Protein AF-A0A7S4E6X0-F1 (afdb_monomer_lite)

pLDDT: mean 88.98, std 7.51, range [59.97, 97.75]

Secondary structure (DSSP, 8-state):
---HHHHHHHHH-GGGHHHHSTTEEEEEE---SSTTEEEEEEEETTT--EEEEEEEEEETTEEEEEE-TTS--SSEEEEEEEEEEEEPTTSSEEEEEEEEEEEPP-

Foldseek 3Di:
DAALVRVLVLVVPQQCCCVVPPFWVGKDWDDDPDPFKTWIWTQGDPPRAIFIWIWGDPDDRKIKIWGDPVDDDQFWPTKIKMWGWAADDVGDIDIDIDMDTHTDDD

Organism: NCBI:txid35677

InterPro domains:
  IPR005031 Coenzyme Q-binding protein COQ10, START domain [PF03364] (4-102)
  IPR023393 START-like domain superfamily [G3DSA:3.30.530.20] (1-105)

Radius of gyration: 14.38 Å; chains: 1; bounding box: 34×25×40 Å

Structure (mmCIF, N/CA/C/O backbone):
data_AF-A0A7S4E6X0-F1
#
_entry.id   AF-A0A7S4E6X0-F1
#
loop_
_atom_site.group_PDB
_atom_site.id
_atom_site.type_symbol
_atom_site.label_atom_id
_atom_site.label_alt_id
_atom_site.label_comp_id
_atom_site.label_asym_id
_atom_site.label_entity_id
_atom_site.label_seq_id
_atom_site.pdbx_PDB_ins_code
_atom_site.Cartn_x
_atom_site.Cartn_y
_atom_site.Cartn_z
_atom_site.occupancy
_atom_site.B_iso_or_equiv
_atom_site.auth_seq_id
_atom_site.auth_comp_id
_atom_site.auth_asym_id
_atom_site.auth_atom_id
_atom_site.pdbx_PDB_model_num
ATOM 1 N N . ALA A 1 1 ? 5.700 1.358 -22.219 1.00 78.94 1 ALA A N 1
ATOM 2 C CA . ALA A 1 1 ? 5.621 0.607 -20.949 1.00 78.94 1 ALA A CA 1
ATOM 3 C C . ALA A 1 1 ? 6.207 1.488 -19.855 1.00 78.94 1 ALA A C 1
ATOM 5 O O . ALA A 1 1 ? 7.151 2.203 -20.155 1.00 78.94 1 ALA A O 1
ATOM 6 N N . MET A 1 2 ? 5.627 1.498 -18.654 1.00 89.44 2 MET A N 1
ATOM 7 C CA . MET A 1 2 ? 6.136 2.298 -17.528 1.00 89.44 2 MET A CA 1
ATOM 8 C C . MET A 1 2 ? 7.436 1.687 -16.986 1.00 89.44 2 MET A C 1
ATOM 10 O O . MET A 1 2 ? 7.543 0.458 -16.949 1.00 89.44 2 MET A O 1
ATOM 14 N N . ALA A 1 3 ? 8.410 2.517 -16.602 1.00 94.94 3 ALA A N 1
ATOM 15 C CA . ALA A 1 3 ? 9.639 2.049 -15.966 1.00 94.94 3 ALA A CA 1
ATOM 16 C C . ALA A 1 3 ? 9.371 1.599 -14.520 1.00 94.94 3 ALA A C 1
ATOM 18 O O . ALA A 1 3 ? 8.421 2.051 -13.880 1.00 94.94 3 ALA A O 1
ATOM 19 N N . ALA 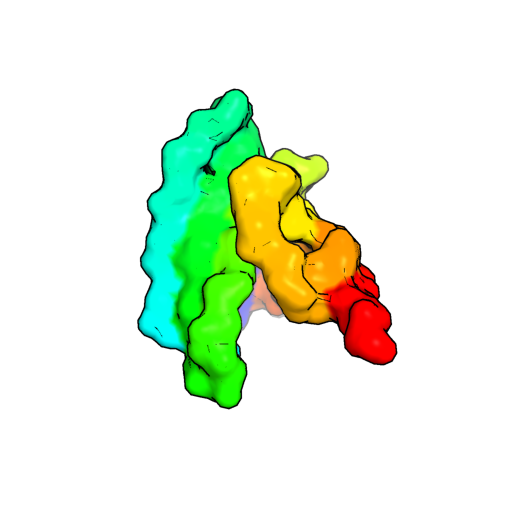A 1 4 ? 10.205 0.701 -13.992 1.00 95.81 4 ALA A N 1
ATOM 20 C CA . ALA A 1 4 ? 10.020 0.182 -12.638 1.00 95.81 4 ALA A CA 1
ATOM 21 C C . ALA A 1 4 ? 10.171 1.265 -11.557 1.00 95.81 4 ALA A C 1
ATOM 23 O O . ALA A 1 4 ? 9.448 1.219 -10.568 1.00 95.81 4 ALA A O 1
ATOM 24 N N . ASP A 1 5 ? 11.041 2.257 -11.753 1.00 95.25 5 ASP A N 1
ATOM 25 C CA . ASP A 1 5 ? 11.199 3.366 -10.800 1.00 95.25 5 ASP A CA 1
ATOM 26 C C . ASP A 1 5 ? 10.000 4.319 -10.786 1.00 95.25 5 ASP A C 1
ATOM 28 O O . ASP A 1 5 ? 9.567 4.752 -9.716 1.00 95.25 5 ASP A O 1
ATOM 32 N N . ASP A 1 6 ? 9.398 4.575 -11.949 1.00 95.56 6 ASP A N 1
ATOM 33 C CA . ASP A 1 6 ? 8.166 5.364 -12.040 1.00 95.56 6 ASP A CA 1
ATOM 34 C C . ASP A 1 6 ? 7.020 4.635 -11.329 1.00 95.56 6 ASP A C 1
ATOM 36 O O . ASP A 1 6 ? 6.298 5.207 -10.512 1.00 95.56 6 ASP A O 1
ATOM 40 N N . ALA A 1 7 ? 6.889 3.330 -11.587 1.00 95.88 7 ALA A N 1
ATOM 41 C CA . ALA A 1 7 ? 5.893 2.488 -10.937 1.00 95.88 7 ALA A CA 1
ATOM 42 C C . ALA A 1 7 ? 6.107 2.419 -9.420 1.00 95.88 7 ALA A C 1
ATOM 44 O O . ALA A 1 7 ? 5.147 2.469 -8.653 1.00 95.88 7 ALA A O 1
ATOM 45 N N . TRP A 1 8 ? 7.362 2.319 -8.982 1.00 96.44 8 TRP A N 1
ATOM 46 C CA . TRP A 1 8 ? 7.717 2.307 -7.570 1.00 96.44 8 TRP A CA 1
ATOM 47 C C . TRP A 1 8 ? 7.362 3.622 -6.881 1.00 96.44 8 TRP A C 1
ATOM 49 O O . TRP A 1 8 ? 6.769 3.587 -5.806 1.00 96.44 8 TRP A O 1
ATOM 59 N N . THR A 1 9 ? 7.644 4.760 -7.521 1.00 95.56 9 THR A N 1
ATOM 60 C CA . THR A 1 9 ? 7.246 6.091 -7.035 1.00 95.56 9 THR A CA 1
ATOM 61 C C . THR A 1 9 ? 5.741 6.152 -6.780 1.00 95.56 9 THR A C 1
ATOM 63 O O . THR A 1 9 ? 5.310 6.508 -5.688 1.00 95.56 9 THR A O 1
ATOM 66 N N . VAL A 1 10 ? 4.937 5.683 -7.734 1.00 95.31 10 VAL A N 1
ATOM 67 C CA . VAL A 1 10 ? 3.473 5.650 -7.596 1.00 95.31 10 VAL A CA 1
ATOM 68 C C . VAL A 1 10 ? 3.007 4.737 -6.451 1.00 95.31 10 VAL A C 1
ATOM 70 O O . VAL A 1 10 ? 2.031 5.052 -5.772 1.00 95.31 10 VAL A O 1
ATOM 73 N N . ILE A 1 11 ? 3.679 3.603 -6.223 1.00 95.12 11 ILE A N 1
ATOM 74 C CA . ILE A 1 11 ? 3.311 2.648 -5.164 1.00 95.12 11 ILE A CA 1
ATOM 75 C C . ILE A 1 11 ? 3.703 3.148 -3.768 1.00 95.12 11 ILE A C 1
ATOM 77 O O . ILE A 1 11 ? 2.975 2.906 -2.812 1.00 95.12 11 ILE A O 1
ATOM 81 N N . ARG A 1 12 ? 4.825 3.854 -3.607 1.00 93.75 12 ARG A N 1
ATOM 82 C CA . ARG A 1 12 ? 5.249 4.343 -2.280 1.00 93.75 12 ARG A CA 1
ATOM 83 C C . ARG A 1 12 ? 4.462 5.562 -1.784 1.00 93.75 12 ARG A C 1
ATOM 85 O O . ARG A 1 12 ? 4.445 5.806 -0.581 1.00 93.75 12 ARG A O 1
ATOM 92 N N . GLU A 1 13 ? 3.817 6.305 -2.680 1.00 93.00 13 GLU A N 1
ATOM 93 C CA . GLU A 1 13 ? 2.968 7.464 -2.362 1.00 93.00 13 GLU A CA 1
ATOM 94 C C . GLU A 1 13 ? 1.572 7.026 -1.885 1.00 93.00 13 GLU A C 1
ATOM 96 O O . GLU A 1 13 ? 0.546 7.227 -2.546 1.00 93.00 13 GLU A O 1
ATOM 101 N N . VAL A 1 14 ? 1.525 6.375 -0.723 1.00 93.50 14 VAL A N 1
ATOM 102 C CA . VAL A 1 14 ? 0.291 5.800 -0.161 1.00 93.50 14 VAL A CA 1
ATOM 103 C C . VAL A 1 14 ? -0.794 6.847 0.120 1.00 93.50 14 VAL A C 1
ATOM 105 O O . VAL A 1 14 ? -1.984 6.529 0.117 1.00 93.50 14 VAL A O 1
ATOM 108 N N . GLU A 1 15 ? -0.413 8.105 0.326 1.00 90.94 15 GLU A N 1
ATOM 109 C CA . GLU A 1 15 ? -1.311 9.247 0.484 1.00 90.94 15 GLU A CA 1
ATOM 110 C C . GLU A 1 15 ? -2.114 9.575 -0.779 1.00 90.94 15 GLU A C 1
ATOM 112 O O . GLU A 1 15 ? -3.172 10.187 -0.672 1.00 90.94 15 GLU A O 1
ATOM 117 N N . ASN A 1 16 ? -1.649 9.132 -1.951 1.00 93.75 16 ASN A N 1
ATOM 118 C CA . ASN A 1 16 ? -2.275 9.388 -3.250 1.00 93.75 16 ASN A CA 1
ATOM 119 C C . ASN A 1 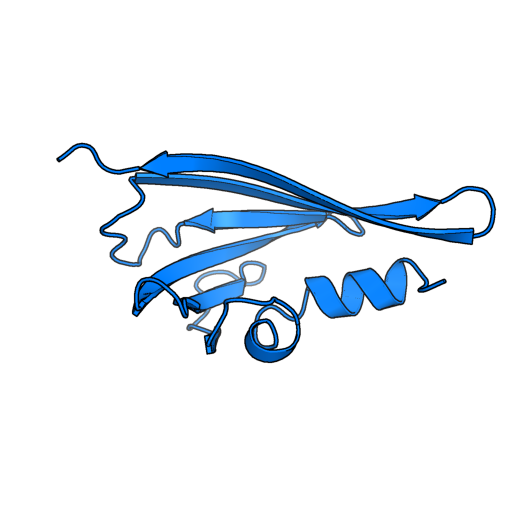16 ? -3.128 8.205 -3.744 1.00 93.75 16 ASN A C 1
ATOM 121 O O . ASN A 1 16 ? -3.605 8.191 -4.883 1.00 93.75 16 ASN A O 1
ATOM 125 N N . TYR A 1 17 ? -3.337 7.175 -2.917 1.00 94.12 17 TYR A N 1
ATOM 126 C CA . TYR A 1 17 ? -4.045 5.958 -3.327 1.00 94.12 17 TYR A CA 1
ATOM 127 C C . TYR A 1 17 ? -5.516 6.170 -3.696 1.00 94.12 17 TYR A C 1
ATOM 129 O O . TYR A 1 17 ? -6.063 5.352 -4.430 1.00 94.12 17 TYR A O 1
ATOM 137 N N . ASP A 1 18 ? -6.157 7.250 -3.257 1.00 92.56 18 ASP A N 1
ATOM 138 C CA . ASP A 1 18 ? -7.490 7.646 -3.732 1.00 92.56 18 ASP A CA 1
ATOM 139 C C . ASP A 1 18 ? -7.511 7.986 -5.233 1.00 92.56 18 ASP A C 1
ATOM 141 O O . ASP A 1 18 ? -8.531 7.800 -5.900 1.00 92.56 18 ASP A O 1
ATOM 145 N N . ARG A 1 19 ? -6.376 8.428 -5.784 1.00 93.38 19 ARG A N 1
ATOM 146 C CA . ARG A 1 19 ? -6.193 8.718 -7.214 1.00 93.38 19 ARG A CA 1
ATOM 147 C C . ARG A 1 19 ? -5.631 7.521 -7.976 1.00 93.38 19 ARG A C 1
ATOM 149 O O . ARG A 1 19 ? -5.964 7.329 -9.144 1.00 93.38 19 ARG A O 1
ATOM 156 N N . THR A 1 20 ? -4.799 6.718 -7.314 1.00 92.12 20 THR A N 1
ATOM 157 C CA . THR A 1 20 ? -4.054 5.615 -7.939 1.00 92.12 20 THR A CA 1
ATOM 158 C C . THR A 1 20 ? -4.811 4.282 -7.918 1.00 92.12 20 THR A C 1
ATOM 160 O O . THR A 1 20 ? -4.770 3.529 -8.892 1.00 92.12 20 THR A O 1
ATOM 163 N N . ILE A 1 21 ? -5.520 3.962 -6.830 1.00 89.19 21 ILE A N 1
ATOM 164 C CA . ILE A 1 21 ? -6.164 2.659 -6.625 1.00 89.19 21 ILE A CA 1
ATOM 165 C C . ILE A 1 21 ? -7.681 2.791 -6.729 1.00 89.19 21 ILE A C 1
ATOM 167 O O . ILE A 1 21 ? -8.363 3.378 -5.887 1.00 89.19 21 ILE A O 1
ATOM 171 N N . ARG A 1 22 ? -8.251 2.128 -7.739 1.00 88.94 22 ARG A N 1
ATOM 172 C CA . ARG A 1 22 ? -9.705 2.035 -7.893 1.00 88.94 22 ARG A CA 1
ATOM 173 C C . ARG A 1 22 ? -10.337 1.412 -6.641 1.00 88.94 22 ARG A C 1
ATOM 175 O O . ARG A 1 22 ? -10.044 0.275 -6.288 1.00 88.94 22 ARG A O 1
ATOM 182 N N . GLY A 1 23 ? -11.290 2.122 -6.043 1.00 85.75 23 GLY A N 1
ATOM 183 C CA . GLY A 1 23 ? -12.047 1.655 -4.876 1.00 85.75 23 GLY A CA 1
ATOM 184 C C . GLY A 1 23 ? -11.607 2.275 -3.550 1.00 85.75 23 GLY A C 1
ATOM 185 O O . GLY A 1 23 ? -12.300 2.080 -2.547 1.00 85.75 23 GLY A O 1
ATOM 186 N N . VAL A 1 24 ? -10.526 3.059 -3.551 1.00 88.81 24 VAL A N 1
ATOM 187 C CA . VAL A 1 24 ? -10.188 3.990 -2.471 1.00 88.81 24 VAL A CA 1
AT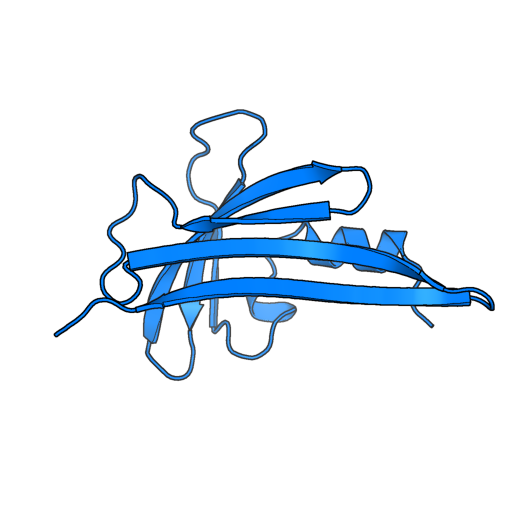OM 188 C C . VAL A 1 24 ? -10.880 5.320 -2.765 1.00 88.81 24 VAL A C 1
ATOM 190 O O . VAL A 1 24 ? -10.742 5.882 -3.844 1.00 88.81 24 VAL A O 1
ATOM 193 N N . LYS A 1 25 ? -11.694 5.801 -1.825 1.00 88.81 25 LYS A N 1
ATOM 194 C CA . LYS A 1 25 ? -12.403 7.086 -1.918 1.00 88.81 25 LYS A CA 1
ATOM 195 C C . LYS A 1 25 ? -11.582 8.235 -1.332 1.00 88.81 25 LYS A C 1
ATOM 197 O O . LYS A 1 25 ? -11.707 9.363 -1.789 1.00 88.81 25 LYS A O 1
ATOM 202 N N . ALA A 1 26 ? -10.830 7.952 -0.276 1.00 87.38 26 ALA A N 1
ATOM 203 C CA . ALA A 1 26 ? -9.977 8.909 0.408 1.00 87.38 26 ALA A CA 1
ATOM 204 C C . ALA A 1 26 ? -8.797 8.164 1.030 1.00 87.38 26 ALA A C 1
ATOM 206 O O . ALA A 1 26 ? -8.973 7.040 1.517 1.00 87.38 26 ALA A O 1
ATOM 207 N N . ALA A 1 27 ? -7.639 8.815 1.030 1.00 90.75 27 ALA A N 1
ATOM 208 C CA . ALA A 1 27 ? -6.415 8.388 1.683 1.00 90.75 27 ALA A CA 1
ATOM 209 C C . ALA A 1 27 ? -5.892 9.560 2.524 1.00 90.75 27 ALA A C 1
ATOM 211 O O . ALA A 1 27 ? -5.947 10.711 2.095 1.00 90.75 27 ALA A O 1
ATOM 212 N N . ALA A 1 28 ? -5.446 9.285 3.746 1.00 90.00 28 ALA A N 1
ATOM 213 C CA . ALA A 1 28 ? -4.870 10.300 4.619 1.00 90.00 28 ALA A CA 1
ATOM 214 C C . ALA A 1 28 ? -3.746 9.699 5.457 1.00 90.00 28 ALA A C 1
ATOM 216 O O . ALA A 1 28 ? -3.932 8.655 6.091 1.00 90.00 28 ALA A O 1
ATOM 217 N N . LEU A 1 29 ? -2.601 10.382 5.486 1.00 91.69 29 LEU A N 1
ATOM 218 C CA . LEU A 1 29 ? -1.501 10.020 6.370 1.00 91.69 29 LEU A CA 1
ATOM 219 C C . LEU A 1 29 ? -1.889 10.244 7.828 1.00 91.69 29 LEU A C 1
ATOM 221 O O . LEU A 1 29 ? -2.629 11.167 8.176 1.00 91.69 29 LEU A O 1
ATOM 225 N N . LYS A 1 30 ? -1.353 9.388 8.687 1.00 88.38 30 LYS A N 1
ATOM 226 C CA . LYS A 1 30 ? -1.442 9.508 10.137 1.00 88.38 30 LYS A CA 1
ATOM 227 C C . LYS A 1 30 ? -0.077 9.867 10.718 1.00 88.38 30 LYS A C 1
ATOM 229 O O . LYS A 1 30 ? 0.936 9.617 10.065 1.00 88.38 30 LYS A O 1
ATOM 234 N N . PRO A 1 31 ? -0.033 10.397 11.954 1.00 84.19 31 PRO A N 1
ATOM 235 C CA . PRO A 1 31 ? 1.225 10.588 12.661 1.00 84.19 31 PRO A CA 1
ATOM 236 C C . PRO A 1 31 ? 2.041 9.291 12.680 1.00 84.19 31 PRO A C 1
ATOM 238 O O . PRO A 1 31 ? 1.535 8.233 13.067 1.00 84.19 31 PRO A O 1
ATOM 241 N N . ALA A 1 32 ? 3.291 9.379 12.234 1.00 77.44 32 ALA A N 1
ATOM 242 C CA . ALA A 1 32 ? 4.215 8.257 12.259 1.00 77.44 32 ALA A CA 1
ATOM 243 C C . ALA A 1 32 ? 4.616 7.941 13.707 1.00 77.44 32 ALA A C 1
ATOM 245 O O . ALA A 1 32 ? 4.834 8.845 14.514 1.00 77.44 32 ALA A O 1
ATOM 246 N N . THR A 1 33 ? 4.714 6.654 14.036 1.00 74.94 33 THR A N 1
ATOM 247 C CA . THR A 1 33 ? 5.220 6.169 15.333 1.00 74.94 33 THR A CA 1
ATOM 248 C C . THR A 1 33 ? 6.681 5.732 15.265 1.00 74.94 33 THR A C 1
ATOM 250 O O . THR A 1 33 ? 7.324 5.609 16.304 1.00 74.94 33 THR A O 1
ATOM 253 N N . ALA A 1 34 ? 7.213 5.540 14.056 1.00 78.75 34 ALA A N 1
ATOM 254 C CA . ALA A 1 34 ? 8.603 5.205 13.780 1.00 78.75 34 ALA A CA 1
ATOM 255 C C . ALA A 1 34 ? 9.061 5.874 12.466 1.00 78.75 34 ALA A C 1
ATOM 257 O O . ALA A 1 34 ? 8.207 6.161 11.623 1.00 78.75 34 ALA A O 1
ATOM 258 N N . PRO A 1 35 ? 10.373 6.119 12.271 1.00 75.00 35 PRO A N 1
ATOM 259 C CA . PRO A 1 35 ? 10.896 6.846 11.107 1.00 75.00 35 PRO A CA 1
ATOM 260 C C . PRO A 1 35 ? 10.575 6.189 9.759 1.00 75.00 35 PRO A C 1
ATOM 262 O O . PRO A 1 35 ? 10.316 6.893 8.787 1.00 75.00 35 PRO A O 1
ATOM 265 N N . ASP A 1 36 ? 10.542 4.855 9.724 1.00 82.69 36 ASP A N 1
ATOM 266 C CA . ASP A 1 36 ? 10.429 4.070 8.486 1.00 82.69 36 ASP A CA 1
ATOM 267 C C . ASP A 1 36 ? 9.021 3.504 8.247 1.00 82.69 36 ASP A C 1
ATOM 269 O O . ASP A 1 36 ? 8.789 2.763 7.290 1.00 82.69 36 ASP A O 1
ATOM 273 N N . VAL A 1 37 ? 8.061 3.865 9.106 1.00 85.88 37 VAL A N 1
ATOM 274 C CA . VAL A 1 37 ? 6.682 3.377 9.026 1.00 85.88 37 VAL A CA 1
ATOM 275 C C . VAL A 1 37 ? 5.761 4.494 8.566 1.00 85.88 37 VAL A C 1
ATOM 277 O O . VAL A 1 37 ? 5.511 5.467 9.283 1.00 85.88 37 VAL A O 1
ATOM 280 N N . VAL A 1 38 ? 5.169 4.308 7.390 1.00 90.75 38 VAL A N 1
ATOM 281 C CA . VAL A 1 38 ? 4.106 5.178 6.893 1.00 90.75 38 VAL A CA 1
ATOM 282 C C . VAL A 1 38 ? 2.766 4.602 7.320 1.00 90.75 38 VAL A C 1
ATOM 284 O O . VAL A 1 38 ? 2.427 3.462 7.010 1.00 90.75 38 VAL A O 1
ATOM 287 N N . ARG A 1 39 ? 1.971 5.396 8.033 1.00 92.25 39 ARG A N 1
ATOM 288 C CA . ARG A 1 39 ? 0.623 5.011 8.455 1.00 92.25 39 ARG A CA 1
ATOM 289 C C . ARG A 1 39 ? -0.399 5.779 7.645 1.00 92.25 39 ARG A C 1
ATOM 291 O O . ARG A 1 39 ? -0.307 7.001 7.540 1.00 92.25 39 ARG A O 1
ATOM 298 N N . ALA A 1 40 ? -1.402 5.081 7.129 1.00 91.69 40 ALA A N 1
ATOM 299 C CA . ALA A 1 40 ? -2.470 5.706 6.366 1.00 91.69 40 ALA A CA 1
ATOM 300 C C . ALA A 1 40 ? -3.841 5.124 6.721 1.00 91.69 40 ALA A C 1
ATOM 302 O O . ALA A 1 40 ? -4.008 3.927 6.970 1.00 91.69 40 ALA A O 1
ATOM 303 N N . GLY A 1 41 ? -4.835 6.007 6.764 1.00 90.50 41 GLY A N 1
ATOM 304 C CA . GLY A 1 41 ? -6.244 5.648 6.822 1.00 90.50 41 GLY A CA 1
ATOM 305 C C . GLY A 1 41 ? -6.872 5.749 5.437 1.00 90.50 41 GLY A C 1
ATOM 306 O O . GLY A 1 41 ? -6.716 6.762 4.757 1.00 90.50 41 GLY A O 1
ATOM 307 N N . PHE A 1 42 ? -7.622 4.722 5.048 1.00 88.62 42 PHE A N 1
ATOM 308 C CA . PHE A 1 42 ? -8.348 4.668 3.784 1.00 88.62 42 PHE A CA 1
ATOM 309 C C . PHE A 1 42 ? -9.847 4.540 4.018 1.00 88.62 42 PHE A C 1
ATOM 311 O O . PHE A 1 42 ? -10.297 3.794 4.891 1.00 88.62 42 PHE A O 1
ATOM 318 N N . GLN A 1 43 ? -10.632 5.212 3.179 1.00 86.81 43 GLN A N 1
ATOM 319 C CA . GLN A 1 43 ? -12.070 4.981 3.077 1.00 86.81 43 GLN A CA 1
ATOM 320 C C . GLN A 1 43 ? -12.379 4.236 1.779 1.00 86.81 43 GLN A C 1
ATOM 322 O O . GLN A 1 43 ? -12.109 4.746 0.696 1.00 86.81 43 GLN A O 1
ATOM 327 N N . LEU A 1 44 ? -12.989 3.051 1.867 1.00 83.56 44 LEU A N 1
ATOM 328 C CA . LEU A 1 44 ? -13.327 2.247 0.685 1.00 83.56 44 LEU A CA 1
ATOM 329 C C . LEU A 1 44 ? -14.710 2.596 0.116 1.00 83.56 44 LEU A C 1
ATOM 331 O O . LEU A 1 44 ? -15.670 2.802 0.861 1.00 83.56 44 LEU A O 1
ATOM 335 N N . THR A 1 45 ? -14.853 2.592 -1.212 1.00 79.94 45 THR A N 1
ATOM 336 C CA . THR A 1 45 ? -16.098 3.002 -1.890 1.00 79.94 45 THR A CA 1
ATOM 337 C C . THR A 1 45 ? -17.284 2.077 -1.591 1.00 79.94 45 THR A C 1
ATOM 339 O O . THR A 1 45 ? -18.379 2.563 -1.319 1.00 79.94 45 THR A O 1
ATOM 342 N N . LYS A 1 46 ? -17.087 0.750 -1.642 1.00 75.38 46 LYS A N 1
ATOM 343 C CA . LYS A 1 46 ? -18.193 -0.230 -1.583 1.00 75.38 46 LYS A CA 1
ATOM 344 C C . LYS A 1 46 ? -18.712 -0.525 -0.176 1.00 75.38 46 LYS A C 1
ATOM 346 O O . LYS A 1 46 ? -19.865 -0.908 -0.045 1.00 75.38 46 LYS A O 1
ATOM 351 N N . LEU A 1 47 ? -17.888 -0.345 0.855 1.00 70.44 47 LEU A N 1
ATOM 352 C CA . LEU A 1 47 ? -18.251 -0.711 2.230 1.00 70.44 47 LEU A CA 1
ATOM 353 C C . LEU A 1 47 ? -18.220 0.475 3.196 1.00 70.44 47 LEU A C 1
ATOM 355 O O . LEU A 1 47 ? -18.712 0.355 4.311 1.00 70.44 47 LEU A O 1
ATOM 359 N N . ARG A 1 48 ? -17.640 1.617 2.789 1.00 73.00 48 ARG A N 1
ATOM 360 C CA . ARG A 1 48 ? -17.394 2.794 3.647 1.00 73.00 48 ARG A CA 1
ATOM 361 C C . ARG A 1 48 ? -16.703 2.460 4.975 1.00 73.00 48 ARG A C 1
ATOM 363 O O . ARG A 1 48 ? -16.731 3.272 5.894 1.00 73.00 48 ARG A O 1
ATOM 370 N N . LEU A 1 49 ? -16.075 1.290 5.065 1.00 72.69 49 LEU A N 1
ATOM 371 C CA . LEU A 1 49 ? -15.325 0.872 6.233 1.00 72.69 49 LEU A CA 1
ATOM 372 C C . LEU A 1 49 ? -13.976 1.594 6.229 1.00 72.69 49 LEU A C 1
ATOM 374 O O . LEU A 1 49 ? -13.337 1.662 5.170 1.00 72.69 49 LEU A O 1
ATOM 378 N N . PRO A 1 50 ? -13.546 2.134 7.379 1.00 78.56 50 PRO A N 1
ATOM 379 C CA . PRO A 1 50 ? -12.187 2.615 7.528 1.00 78.56 50 PRO A CA 1
ATOM 380 C C . PRO A 1 50 ? -11.233 1.417 7.504 1.00 78.56 50 PRO A C 1
ATOM 382 O O . PRO A 1 50 ? -11.435 0.442 8.229 1.00 78.56 50 PRO A O 1
ATOM 385 N N . ALA A 1 51 ? -10.195 1.499 6.679 1.00 85.88 51 ALA A N 1
ATOM 386 C CA . ALA A 1 51 ? -9.074 0.569 6.685 1.00 85.88 51 ALA A CA 1
ATOM 387 C C . ALA A 1 51 ? -7.827 1.337 7.109 1.00 85.88 51 ALA A C 1
ATOM 389 O O . ALA A 1 51 ? -7.445 2.309 6.460 1.00 85.88 51 ALA A O 1
ATOM 390 N N . ASN A 1 52 ? -7.218 0.932 8.216 1.00 89.94 52 ASN A N 1
ATOM 391 C CA . ASN A 1 52 ? -6.038 1.592 8.751 1.00 89.94 52 ASN A CA 1
ATOM 392 C C . ASN A 1 52 ? -4.851 0.662 8.573 1.00 89.94 52 ASN A C 1
ATOM 394 O O . ASN A 1 52 ? -4.849 -0.438 9.127 1.00 89.94 52 ASN A O 1
ATOM 398 N N . LEU A 1 53 ? -3.872 1.098 7.789 1.00 92.31 53 LEU A N 1
ATOM 399 C CA . LEU A 1 53 ? -2.741 0.272 7.400 1.00 92.31 53 LEU A CA 1
ATOM 400 C C . LEU A 1 53 ? -1.426 0.960 7.759 1.00 92.31 53 LEU A C 1
ATOM 402 O O . LEU A 1 53 ? -1.329 2.192 7.765 1.00 92.31 53 LEU A O 1
ATOM 406 N N . ALA A 1 54 ? -0.430 0.136 8.049 1.00 93.88 54 ALA A N 1
ATOM 407 C CA . ALA A 1 54 ? 0.960 0.526 8.191 1.00 93.88 54 ALA A CA 1
ATOM 408 C C . ALA A 1 54 ? 1.757 -0.064 7.025 1.00 93.88 54 ALA A C 1
ATOM 410 O O . ALA A 1 54 ? 1.510 -1.203 6.617 1.00 93.88 54 ALA A O 1
ATOM 411 N N . PHE A 1 55 ? 2.684 0.725 6.497 1.00 95.00 55 PHE A N 1
ATOM 412 C CA . PHE A 1 55 ? 3.533 0.375 5.373 1.00 95.00 55 PHE A CA 1
ATOM 413 C C . PHE A 1 55 ? 4.992 0.613 5.726 1.00 95.00 55 PHE A C 1
ATOM 415 O O . PHE A 1 55 ? 5.314 1.601 6.386 1.00 95.00 55 PHE A O 1
ATOM 422 N N . GLU A 1 56 ? 5.860 -0.263 5.240 1.00 94.81 56 GLU A N 1
ATOM 423 C CA . GLU A 1 56 ? 7.299 -0.182 5.464 1.00 94.81 56 GLU A CA 1
ATOM 424 C C . GLU A 1 56 ? 8.038 -0.604 4.193 1.00 94.81 56 GLU A C 1
ATOM 426 O O . GLU A 1 56 ? 7.634 -1.533 3.487 1.00 94.81 56 GLU A O 1
ATOM 431 N N . VAL A 1 57 ? 9.118 0.105 3.869 1.00 93.88 57 VAL A N 1
ATOM 432 C CA . VAL A 1 57 ? 9.990 -0.276 2.756 1.00 93.88 57 VAL A CA 1
ATOM 433 C C . VAL A 1 57 ? 10.926 -1.376 3.247 1.00 93.88 57 VAL A C 1
ATOM 435 O O . VAL A 1 57 ? 11.859 -1.112 3.998 1.00 93.88 57 VAL A O 1
ATOM 438 N N . SER A 1 58 ? 10.686 -2.613 2.814 1.00 91.56 58 SER A N 1
ATOM 439 C CA . SER A 1 58 ? 11.464 -3.796 3.219 1.00 91.56 58 SER A CA 1
ATOM 440 C C . SER A 1 58 ? 12.596 -4.149 2.247 1.00 91.56 58 SER A C 1
ATOM 442 O O . SER A 1 58 ? 13.402 -5.038 2.523 1.00 91.56 58 SER A O 1
ATOM 444 N N . GLY A 1 59 ? 12.668 -3.478 1.094 1.00 89.94 59 GLY A N 1
ATOM 445 C CA . GLY A 1 59 ? 13.664 -3.726 0.051 1.00 89.94 59 GLY A CA 1
ATOM 446 C C . GLY A 1 59 ? 13.640 -2.665 -1.057 1.00 89.94 59 GLY A C 1
ATOM 447 O O . GLY A 1 59 ? 12.870 -1.710 -0.971 1.00 89.94 59 GLY A O 1
ATOM 448 N N . PRO A 1 60 ? 14.447 -2.813 -2.128 1.00 89.50 60 PRO A N 1
ATOM 449 C CA . PRO A 1 60 ? 14.645 -1.758 -3.132 1.00 89.50 60 PRO A CA 1
ATOM 450 C C . PRO A 1 60 ? 13.357 -1.244 -3.791 1.00 89.50 60 PRO A C 1
ATOM 452 O O . PRO A 1 60 ? 13.219 -0.046 -4.026 1.00 89.50 60 PRO A O 1
ATOM 455 N N . ARG A 1 61 ? 12.415 -2.148 -4.081 1.00 95.94 61 ARG A N 1
ATOM 456 C CA . ARG A 1 61 ? 11.083 -1.839 -4.624 1.00 95.94 61 ARG A CA 1
ATOM 457 C C . ARG A 1 61 ? 10.026 -2.775 -4.027 1.00 95.94 61 ARG A C 1
ATOM 459 O O . ARG A 1 61 ? 9.180 -3.328 -4.736 1.00 95.94 61 ARG A O 1
ATOM 466 N N . GLU A 1 62 ? 10.147 -3.005 -2.719 1.00 96.81 62 GLU A N 1
ATOM 467 C CA . GLU A 1 62 ? 9.211 -3.800 -1.925 1.00 96.81 62 GLU A CA 1
ATOM 468 C C . GLU A 1 62 ? 8.625 -2.939 -0.800 1.00 96.81 62 GLU A C 1
ATOM 470 O O . GLU A 1 62 ? 9.363 -2.314 -0.039 1.00 96.81 62 GLU A O 1
ATOM 475 N N . LEU A 1 63 ? 7.294 -2.899 -0.724 1.00 96.69 63 LEU A N 1
ATOM 476 C CA . LEU A 1 63 ? 6.539 -2.177 0.300 1.00 96.69 63 LEU A CA 1
ATOM 477 C C . LEU A 1 63 ? 5.652 -3.178 1.036 1.00 96.69 63 LEU A C 1
ATOM 479 O O . LEU A 1 63 ? 4.646 -3.638 0.483 1.00 96.69 63 LEU A O 1
ATOM 483 N N . THR A 1 64 ? 6.016 -3.533 2.264 1.00 96.56 64 THR A N 1
ATOM 484 C CA . THR A 1 64 ? 5.166 -4.368 3.114 1.00 96.56 64 THR A CA 1
ATOM 485 C C . THR A 1 64 ? 3.958 -3.570 3.581 1.00 96.56 64 THR A C 1
ATOM 487 O O . THR A 1 64 ? 3.983 -2.345 3.681 1.00 96.56 64 THR A O 1
ATOM 490 N N . VAL A 1 65 ? 2.860 -4.277 3.823 1.00 95.50 65 VAL A N 1
ATOM 491 C CA . VAL A 1 65 ? 1.611 -3.712 4.320 1.00 95.50 65 VAL A CA 1
ATOM 492 C C . VAL A 1 65 ? 1.046 -4.607 5.412 1.00 95.50 65 VAL A C 1
ATOM 494 O O . VAL A 1 65 ? 0.965 -5.827 5.256 1.00 95.50 65 VAL A O 1
ATOM 497 N N . ALA A 1 66 ? 0.623 -3.993 6.508 1.00 93.94 66 ALA A N 1
ATOM 498 C CA . ALA A 1 66 ? -0.039 -4.654 7.622 1.00 93.94 66 ALA A CA 1
ATOM 499 C C . ALA A 1 66 ? -1.189 -3.795 8.158 1.00 93.94 66 ALA A C 1
ATOM 501 O O . ALA A 1 66 ? -1.331 -2.624 7.794 1.00 93.94 66 ALA A O 1
ATOM 502 N N . LEU A 1 67 ? -2.021 -4.368 9.032 1.00 91.94 67 LEU A N 1
ATOM 503 C CA . LEU A 1 67 ? -2.934 -3.550 9.832 1.00 91.94 67 LEU A CA 1
ATOM 504 C C . LEU A 1 67 ? -2.135 -2.597 10.721 1.00 91.94 67 LEU A C 1
ATOM 506 O O . LEU A 1 67 ? -1.144 -2.979 11.338 1.00 91.94 67 LEU A O 1
ATOM 510 N N . ASP A 1 68 ? -2.614 -1.365 10.818 1.00 90.75 68 ASP A N 1
ATOM 511 C CA . ASP A 1 68 ? -2.133 -0.405 11.802 1.00 90.75 68 ASP A CA 1
ATOM 512 C C . ASP A 1 68 ? -2.507 -0.893 13.214 1.00 90.75 68 ASP A C 1
ATOM 514 O O . ASP A 1 68 ? -3.692 -0.934 13.558 1.00 90.75 68 ASP A O 1
ATOM 518 N N . ALA A 1 69 ? -1.501 -1.281 14.004 1.00 85.50 69 ALA A N 1
ATOM 519 C CA . ALA A 1 69 ? -1.672 -1.891 15.323 1.00 85.50 69 ALA A CA 1
ATOM 520 C C . ALA A 1 69 ? -2.301 -0.946 16.360 1.00 85.50 69 ALA A C 1
ATOM 522 O O . ALA A 1 69 ? -3.001 -1.413 17.257 1.00 85.50 69 ALA A O 1
ATOM 523 N N . ASP A 1 70 ? -2.120 0.372 16.215 1.00 85.00 70 ASP A N 1
ATOM 524 C CA . ASP A 1 70 ? -2.714 1.346 17.142 1.00 85.00 70 ASP A CA 1
ATOM 525 C C . ASP A 1 70 ? -4.110 1.802 16.688 1.00 85.00 70 ASP A C 1
ATOM 527 O O . ASP A 1 70 ? -4.738 2.652 17.324 1.00 85.00 70 ASP A O 1
ATOM 531 N N . ALA A 1 71 ? -4.602 1.298 15.553 1.00 84.94 71 ALA A N 1
ATOM 532 C CA . ALA A 1 71 ? -5.914 1.645 15.036 1.00 84.94 71 ALA A CA 1
ATOM 533 C C . ALA A 1 71 ? -6.942 0.549 15.316 1.00 84.94 71 ALA A C 1
ATOM 535 O O . ALA A 1 71 ? -6.686 -0.648 15.209 1.00 84.94 71 ALA A O 1
ATOM 536 N N . ARG A 1 72 ? -8.179 0.972 15.585 1.00 78.31 72 ARG A N 1
ATOM 537 C CA . ARG A 1 72 ? -9.305 0.047 15.695 1.00 78.31 72 ARG A CA 1
ATOM 538 C C . ARG A 1 72 ? -9.684 -0.478 14.307 1.00 78.31 72 ARG A C 1
ATOM 540 O O . ARG A 1 72 ? -10.277 0.249 13.510 1.00 78.31 72 ARG A O 1
ATOM 547 N N . ASN A 1 73 ? -9.387 -1.747 14.046 1.00 73.56 73 ASN A N 1
ATOM 548 C CA . ASN A 1 73 ? -9.830 -2.472 12.856 1.00 73.56 73 ASN A CA 1
ATOM 549 C C . ASN A 1 73 ? -10.999 -3.390 13.240 1.00 73.56 73 ASN A C 1
ATOM 551 O O . ASN A 1 73 ? -10.881 -4.197 14.153 1.00 73.56 73 ASN A O 1
ATOM 555 N N . VAL A 1 74 ? -12.162 -3.207 12.604 1.00 76.06 74 VAL A N 1
ATOM 556 C CA . VAL A 1 74 ? -13.414 -3.876 13.027 1.00 76.06 74 VAL A CA 1
ATOM 557 C C . VAL A 1 74 ? -13.745 -5.094 12.164 1.00 76.06 74 VAL A C 1
ATOM 559 O O . VAL A 1 74 ? -14.299 -6.065 12.665 1.00 76.06 74 VAL A O 1
ATOM 562 N N . ALA A 1 75 ? -13.412 -5.055 10.872 1.00 79.19 75 ALA A N 1
ATOM 563 C CA . ALA A 1 75 ? -13.788 -6.100 9.914 1.00 79.19 75 ALA A CA 1
ATOM 564 C C . ALA A 1 75 ? -12.661 -7.099 9.601 1.00 79.19 75 ALA A C 1
ATOM 566 O O . ALA A 1 75 ? -12.925 -8.183 9.086 1.00 79.19 75 ALA A O 1
ATOM 567 N N . ILE A 1 76 ? -11.411 -6.728 9.879 1.00 82.62 76 ILE A N 1
ATOM 568 C CA . ILE A 1 76 ? -10.221 -7.515 9.552 1.00 82.62 76 ILE A CA 1
ATOM 569 C C . ILE A 1 76 ? -9.455 -7.750 10.848 1.00 82.62 76 ILE A C 1
ATOM 571 O O . ILE A 1 76 ? -9.096 -6.788 11.525 1.00 82.62 76 ILE A O 1
ATOM 575 N N . GLU A 1 77 ? -9.217 -9.020 11.166 1.00 84.56 77 GLU A N 1
ATOM 576 C CA . GLU A 1 77 ? -8.450 -9.442 12.336 1.00 84.56 77 GLU A CA 1
ATOM 577 C C . GLU A 1 77 ? -6.952 -9.407 12.030 1.00 84.56 77 GLU A C 1
ATOM 579 O O . GLU A 1 77 ? -6.159 -8.919 12.833 1.00 84.56 77 GLU A O 1
ATOM 584 N N . ARG A 1 78 ? -6.556 -9.897 10.846 1.00 86.62 78 ARG A N 1
ATOM 585 C CA . ARG A 1 78 ? -5.156 -9.902 10.406 1.00 86.62 78 ARG A CA 1
ATOM 586 C C . ARG A 1 78 ? -5.043 -9.549 8.935 1.00 86.62 78 ARG A C 1
ATOM 588 O O . ARG A 1 78 ? -5.790 -10.053 8.098 1.00 86.62 78 ARG A O 1
ATOM 595 N N . LEU A 1 79 ? -4.066 -8.711 8.619 1.00 91.19 79 LEU A N 1
ATOM 596 C CA . LEU A 1 79 ? -3.631 -8.444 7.257 1.00 91.19 79 LEU A CA 1
ATOM 597 C C . LEU A 1 79 ? -2.115 -8.346 7.254 1.00 91.19 79 LEU A C 1
ATOM 599 O O . LEU A 1 79 ? -1.541 -7.626 8.069 1.00 91.19 79 LEU A O 1
ATOM 603 N N . ALA A 1 80 ? -1.501 -9.063 6.323 1.00 92.25 80 ALA A N 1
ATOM 604 C CA . ALA A 1 80 ? -0.093 -8.936 5.995 1.00 92.25 80 ALA A CA 1
ATOM 605 C C . ALA A 1 80 ? 0.077 -9.131 4.490 1.00 92.25 80 ALA A C 1
ATOM 607 O O . ALA A 1 80 ? -0.540 -10.019 3.895 1.00 92.25 80 ALA A O 1
ATOM 608 N N . GLY A 1 81 ? 0.911 -8.316 3.866 1.00 96.38 81 GLY A N 1
ATOM 609 C CA . GLY A 1 81 ? 1.200 -8.421 2.448 1.00 96.38 81 GLY A CA 1
ATOM 610 C C . GLY A 1 81 ? 2.403 -7.595 2.039 1.00 96.38 81 GLY A C 1
ATOM 611 O O . GLY A 1 81 ? 3.015 -6.922 2.863 1.00 96.38 81 GLY A O 1
ATOM 612 N N . ALA A 1 82 ? 2.726 -7.648 0.754 1.00 97.00 82 ALA A N 1
ATOM 613 C CA . ALA A 1 82 ? 3.766 -6.828 0.161 1.00 97.00 82 ALA A CA 1
ATOM 614 C C . ALA A 1 82 ? 3.434 -6.490 -1.291 1.00 97.00 82 ALA A C 1
ATOM 616 O O . ALA A 1 82 ? 3.037 -7.362 -2.075 1.00 97.00 82 ALA A O 1
ATOM 617 N N . TRP A 1 83 ? 3.630 -5.222 -1.639 1.00 97.31 83 TRP A N 1
ATOM 618 C CA . TRP A 1 83 ? 3.762 -4.783 -3.019 1.00 97.31 83 TRP A CA 1
ATOM 619 C C . TRP A 1 83 ? 5.192 -5.011 -3.493 1.00 97.31 83 TRP A C 1
ATOM 621 O O . TRP A 1 83 ? 6.136 -4.740 -2.755 1.00 97.31 83 TRP A O 1
ATOM 631 N N . ARG A 1 84 ? 5.349 -5.464 -4.737 1.00 97.75 84 ARG A N 1
ATOM 632 C CA . ARG A 1 84 ? 6.646 -5.624 -5.404 1.00 97.75 84 ARG A CA 1
ATOM 633 C C . ARG A 1 84 ? 6.605 -5.039 -6.798 1.00 97.75 84 ARG A C 1
ATOM 635 O O . ARG A 1 84 ? 5.657 -5.305 -7.546 1.00 97.75 84 ARG A O 1
ATOM 642 N N . VAL A 1 85 ? 7.655 -4.304 -7.149 1.00 97.75 85 VAL A N 1
ATOM 643 C CA . VAL A 1 85 ? 7.874 -3.800 -8.505 1.00 97.75 85 VAL A CA 1
ATOM 644 C C . VAL A 1 85 ? 9.160 -4.389 -9.074 1.00 97.75 85 VAL A C 1
ATOM 646 O O . VAL A 1 85 ? 10.249 -4.166 -8.553 1.00 97.75 85 VAL A O 1
ATOM 649 N N . GLU A 1 86 ? 9.026 -5.124 -10.171 1.00 96.81 86 GLU A N 1
ATOM 650 C CA . GLU A 1 86 ? 10.123 -5.815 -10.850 1.00 96.81 86 GLU A CA 1
ATOM 651 C C . GLU A 1 86 ? 10.304 -5.244 -12.258 1.00 96.81 86 GLU A C 1
ATOM 653 O O . GLU A 1 86 ? 9.327 -4.938 -12.948 1.00 96.81 86 GLU A O 1
ATOM 658 N N . GLU A 1 87 ? 11.549 -5.124 -12.710 1.00 96.44 87 GLU A N 1
ATOM 659 C CA . GLU A 1 87 ? 11.837 -4.869 -14.122 1.00 96.44 87 GLU A CA 1
ATOM 660 C C . GLU A 1 87 ? 11.560 -6.124 -14.943 1.00 96.44 87 GLU A C 1
ATOM 662 O O . GLU A 1 87 ? 11.784 -7.248 -14.493 1.00 96.44 87 GLU A O 1
ATOM 667 N N . ARG A 1 88 ? 11.046 -5.938 -16.159 1.00 94.56 88 ARG A N 1
ATOM 668 C CA . ARG A 1 88 ? 10.827 -7.044 -17.090 1.00 94.56 88 ARG A CA 1
ATOM 669 C C . ARG A 1 88 ? 11.938 -7.087 -18.123 1.00 94.56 88 ARG A C 1
ATOM 671 O O . ARG A 1 88 ? 12.311 -6.057 -18.686 1.00 94.56 88 ARG A O 1
ATOM 678 N N . GLU A 1 89 ? 12.387 -8.295 -18.444 1.00 88.62 89 GLU A N 1
ATOM 679 C CA . GLU A 1 89 ? 13.196 -8.518 -19.639 1.00 88.62 89 GLU A CA 1
ATOM 680 C C . GLU A 1 89 ? 12.438 -8.014 -20.877 1.00 88.62 89 GLU A C 1
ATOM 682 O O . GLU A 1 89 ? 11.243 -8.275 -21.043 1.00 88.62 89 GLU A O 1
ATOM 687 N N . GLY A 1 90 ? 13.121 -7.242 -21.725 1.00 86.38 90 GLY A N 1
ATOM 688 C CA . GLY A 1 90 ? 12.504 -6.571 -22.875 1.00 86.38 90 GLY A CA 1
ATOM 689 C C . GLY A 1 90 ? 11.830 -5.228 -22.559 1.00 86.38 90 GLY A C 1
ATOM 690 O O . GLY A 1 90 ? 11.271 -4.607 -23.462 1.00 86.38 90 GLY A O 1
ATOM 691 N N . GLY A 1 91 ? 11.917 -4.750 -21.313 1.00 89.44 91 GLY A N 1
ATOM 692 C CA . GLY A 1 91 ? 11.491 -3.415 -20.900 1.00 89.44 91 GLY A CA 1
ATOM 693 C C . GLY A 1 91 ? 10.124 -3.359 -20.214 1.00 89.44 91 GLY A C 1
ATOM 694 O O . GLY A 1 91 ? 9.274 -4.244 -20.331 1.00 89.44 91 GLY A O 1
ATOM 695 N N . GLY A 1 92 ? 9.902 -2.261 -19.491 1.00 93.69 92 GLY A N 1
ATOM 696 C CA . GLY A 1 92 ? 8.727 -2.066 -18.645 1.00 93.69 92 GLY A CA 1
ATOM 697 C C . GLY A 1 92 ? 8.859 -2.715 -17.264 1.00 93.69 92 GLY A C 1
ATOM 698 O O . GLY A 1 92 ? 9.928 -3.185 -16.877 1.00 93.69 92 GLY A O 1
ATOM 699 N N . CYS A 1 93 ? 7.754 -2.757 -16.520 1.00 96.50 93 CYS A 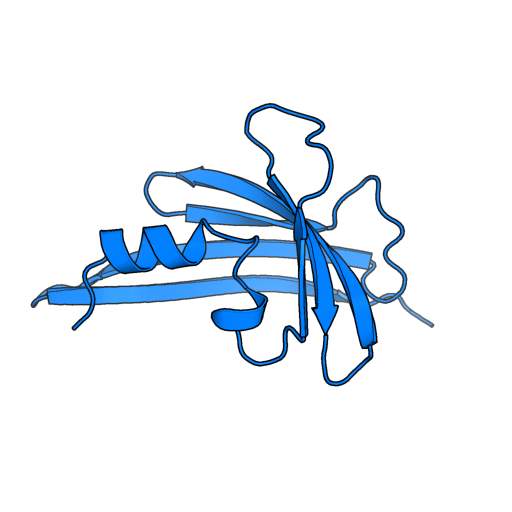N 1
ATOM 700 C CA . CYS A 1 93 ? 7.722 -3.306 -15.168 1.00 96.50 93 CYS A CA 1
ATOM 701 C C . CYS A 1 93 ? 6.563 -4.283 -14.938 1.00 96.50 93 CYS A C 1
ATOM 703 O O . CYS A 1 93 ? 5.541 -4.266 -15.634 1.00 96.50 93 CYS A O 1
ATOM 705 N N . ARG A 1 94 ? 6.707 -5.119 -13.911 1.00 95.94 94 ARG A N 1
ATOM 706 C CA . ARG A 1 94 ? 5.635 -5.898 -13.295 1.00 95.94 94 ARG A CA 1
ATOM 707 C C . ARG A 1 94 ? 5.375 -5.333 -11.905 1.00 95.94 94 ARG A C 1
ATOM 709 O O . ARG A 1 94 ? 6.291 -5.248 -11.100 1.00 95.94 94 ARG A O 1
ATOM 716 N N . VAL A 1 95 ? 4.121 -4.999 -11.623 1.00 96.31 95 VAL A N 1
ATOM 717 C CA . VAL A 1 95 ? 3.662 -4.651 -10.274 1.00 96.31 95 VAL A CA 1
ATOM 718 C C . VAL A 1 95 ? 2.837 -5.818 -9.752 1.00 96.31 95 VAL A C 1
ATOM 720 O O . VAL A 1 95 ? 1.961 -6.321 -10.458 1.00 96.31 95 VAL A O 1
ATOM 723 N N . SER A 1 96 ? 3.123 -6.276 -8.540 1.00 96.75 96 SER A N 1
ATOM 724 C CA . SER A 1 96 ? 2.380 -7.360 -7.901 1.00 96.75 96 SER A CA 1
ATOM 725 C C . SER A 1 96 ? 2.082 -7.040 -6.443 1.00 96.75 96 SER A C 1
ATOM 727 O O . SER A 1 96 ? 2.849 -6.343 -5.787 1.00 96.75 96 SER A O 1
ATOM 729 N N . LEU A 1 97 ? 0.956 -7.554 -5.953 1.00 95.88 97 LEU A N 1
ATOM 730 C CA . LEU A 1 97 ? 0.578 -7.540 -4.546 1.00 95.88 97 LEU A CA 1
ATOM 731 C C . LEU A 1 97 ? 0.303 -8.979 -4.128 1.00 95.88 97 LEU A C 1
ATOM 733 O O . LEU A 1 97 ? -0.560 -9.639 -4.710 1.00 95.88 97 LEU A O 1
ATOM 737 N N . ALA A 1 98 ? 1.007 -9.444 -3.104 1.00 95.69 98 ALA A N 1
ATOM 738 C CA . ALA A 1 98 ? 0.657 -10.659 -2.385 1.00 95.69 98 ALA A CA 1
ATOM 739 C C . ALA A 1 98 ? 0.151 -10.261 -1.000 1.00 95.69 98 ALA A C 1
ATOM 741 O O . ALA A 1 98 ? 0.823 -9.509 -0.299 1.00 95.69 98 ALA A O 1
ATOM 742 N N . ALA A 1 99 ? -1.025 -10.743 -0.606 1.00 93.81 99 ALA A N 1
ATOM 743 C CA . ALA A 1 99 ? -1.595 -10.440 0.700 1.00 93.81 99 ALA A CA 1
ATOM 744 C C . ALA A 1 99 ? -2.358 -11.638 1.265 1.00 93.81 99 ALA A C 1
ATOM 746 O O . ALA A 1 99 ? -3.035 -12.367 0.538 1.00 93.81 99 ALA A O 1
ATOM 747 N N . ARG A 1 100 ? -2.272 -11.800 2.583 1.00 93.12 100 ARG A N 1
ATOM 748 C CA . ARG A 1 100 ? -3.108 -12.689 3.383 1.00 93.12 100 ARG A CA 1
ATOM 749 C C . ARG A 1 100 ? -4.020 -11.829 4.244 1.00 93.12 100 ARG A C 1
ATOM 751 O O . ARG A 1 100 ? -3.552 -10.919 4.925 1.00 93.12 100 ARG A O 1
ATOM 758 N N . VAL A 1 101 ? -5.313 -12.132 4.204 1.00 89.50 101 VAL A N 1
ATOM 759 C CA . VAL A 1 101 ? -6.348 -11.398 4.934 1.00 89.50 101 VAL A CA 1
ATOM 760 C C . VAL A 1 101 ? -7.192 -12.390 5.719 1.00 89.50 101 VAL A C 1
ATOM 762 O O . VAL A 1 101 ? -7.682 -13.368 5.158 1.00 89.50 101 VAL A O 1
ATOM 765 N N . GLU A 1 102 ? -7.368 -12.126 7.008 1.00 88.62 102 GLU A N 1
ATOM 766 C CA . GLU A 1 102 ? -8.233 -12.883 7.909 1.00 88.62 102 GLU A CA 1
ATOM 767 C C . G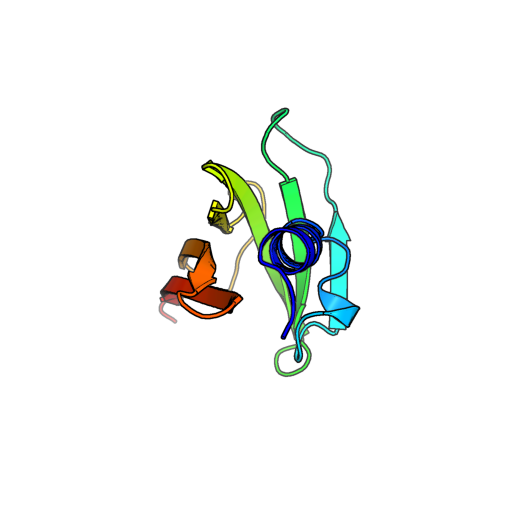LU A 1 102 ? -9.309 -11.932 8.439 1.00 88.62 102 GLU A C 1
ATOM 769 O O . GLU A 1 102 ? -9.011 -10.926 9.086 1.00 88.62 102 GLU A O 1
ATOM 774 N N . ALA A 1 103 ? -10.566 -12.213 8.094 1.00 84.44 103 ALA A N 1
ATOM 775 C CA . ALA A 1 103 ? -11.714 -11.434 8.544 1.00 84.44 103 ALA A CA 1
ATOM 776 C C . ALA A 1 103 ? -12.103 -11.820 9.975 1.00 84.44 103 ALA A C 1
ATOM 778 O O . ALA A 1 103 ? -11.969 -12.982 10.360 1.00 84.44 103 ALA A O 1
ATOM 779 N N . CYS A 1 104 ? -12.639 -10.862 10.732 1.00 77.88 104 CYS A N 1
ATOM 780 C CA . CYS A 1 104 ? -13.204 -11.145 12.049 1.00 77.88 104 CYS A CA 1
ATOM 781 C C . CYS A 1 104 ? -14.340 -12.176 11.923 1.00 77.88 104 CYS A C 1
ATOM 783 O O . CYS A 1 104 ? -15.205 -12.046 11.052 1.00 77.88 104 CYS A O 1
ATOM 785 N N . ARG A 1 105 ? -14.366 -13.182 12.804 1.00 72.75 105 ARG A N 1
ATOM 786 C CA . ARG A 1 105 ? -15.537 -14.059 12.952 1.00 72.75 105 ARG A CA 1
ATOM 787 C C . ARG A 1 105 ? -16.651 -13.302 13.677 1.00 72.75 105 ARG A C 1
ATOM 789 O O . ARG A 1 105 ? -16.386 -12.658 14.691 1.00 72.75 105 ARG A O 1
ATOM 796 N N . VAL A 1 106 ? -17.861 -13.374 13.122 1.00 59.97 106 VAL A N 1
ATOM 797 C CA . VAL A 1 106 ? -19.103 -12.845 13.710 1.00 59.97 106 VAL A CA 1
ATOM 798 C C . VAL A 1 106 ? -19.779 -13.941 14.517 1.00 59.97 106 VAL A C 1
ATOM 800 O O . VAL A 1 106 ? -19.781 -15.090 14.018 1.00 59.97 106 VAL A O 1
#

Sequence (106 aa):
AMAADDAWTVIREVENYDRTIRGVKAAALKPATAPDVVRAGFQL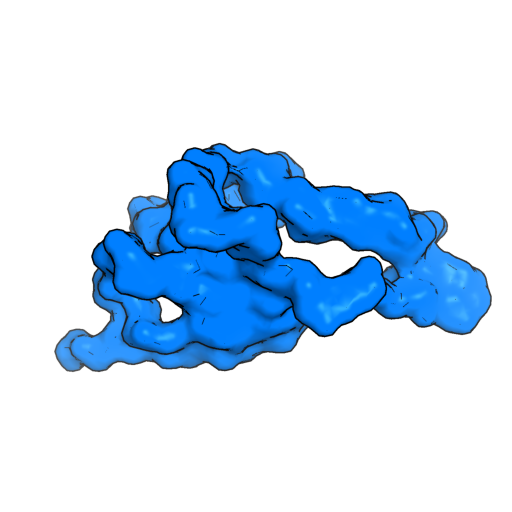TKLRLPANLAFEVSGPRELTVALDADARNVAIERLAGAWRVEEREGGGCRVSLAARVEACRV